Protein AF-A0A249T357-F1 (afdb_monomer)

Nearest PDB structures (foldseek):
  5eax-assembly2_B  TM=5.753E-01  e=3.289E+00  Mus musculus
  2w1t-assembly1_B  TM=4.086E-01  e=4.259E+00  Bacillus subtilis

Structure (mmCIF, N/CA/C/O backbone):
data_AF-A0A249T357-F1
#
_entry.id   AF-A0A249T357-F1
#
loop_
_atom_site.group_PDB
_atom_site.id
_atom_site.type_symbol
_atom_site.label_atom_id
_atom_site.label_alt_id
_atom_site.label_comp_id
_atom_site.label_asym_id
_atom_site.label_entity_id
_atom_site.label_seq_id
_atom_site.pdbx_PDB_ins_code
_atom_site.Cartn_x
_atom_site.Cartn_y
_atom_site.Cartn_z
_atom_site.occupancy
_atom_site.B_iso_or_equiv
_atom_site.auth_seq_id
_atom_site.auth_comp_id
_atom_site.auth_asym_id
_atom_site.auth_atom_id
_atom_site.pdbx_PDB_model_num
ATOM 1 N N . MET A 1 1 ? -25.445 -12.797 28.294 1.00 49.12 1 MET A N 1
ATOM 2 C CA . MET A 1 1 ? -25.804 -12.386 26.925 1.00 49.12 1 MET A CA 1
ATOM 3 C C . MET A 1 1 ? -24.503 -12.354 26.152 1.00 49.12 1 MET A C 1
ATOM 5 O O . MET A 1 1 ? -23.680 -11.485 26.416 1.00 49.12 1 MET A O 1
ATOM 9 N N . GLU A 1 2 ? -24.243 -13.391 25.362 1.00 60.53 2 GLU A N 1
ATOM 10 C CA . GLU A 1 2 ? -23.028 -13.465 24.556 1.00 60.53 2 GLU A CA 1
ATOM 11 C C . GLU A 1 2 ? -23.122 -12.348 23.523 1.00 60.53 2 GLU A C 1
ATOM 13 O O . GLU A 1 2 ? -24.042 -12.296 22.708 1.00 60.53 2 GLU A O 1
ATOM 18 N N . VAL A 1 3 ? -22.262 -11.352 23.672 1.00 62.50 3 VAL A N 1
ATOM 19 C CA . VAL A 1 3 ? -22.184 -10.269 22.710 1.00 62.50 3 VAL A CA 1
ATOM 20 C C . VAL A 1 3 ? -21.687 -10.898 21.416 1.00 62.50 3 VAL A C 1
ATOM 22 O O . VAL A 1 3 ? -20.577 -11.424 21.400 1.00 62.50 3 VAL A O 1
ATOM 25 N N . ASP A 1 4 ? -22.495 -10.842 20.358 1.00 84.38 4 ASP A N 1
ATOM 26 C CA . ASP A 1 4 ? -22.114 -11.346 19.040 1.00 84.38 4 ASP A CA 1
ATOM 27 C C . ASP A 1 4 ? -20.911 -10.546 18.514 1.00 84.38 4 ASP A C 1
ATOM 29 O O . ASP A 1 4 ? -21.035 -9.462 17.934 1.00 84.38 4 ASP A O 1
ATOM 33 N N . LEU A 1 5 ? -19.718 -11.075 18.787 1.00 87.88 5 LEU A N 1
ATOM 34 C CA . LEU A 1 5 ? -18.436 -10.477 18.442 1.00 87.88 5 LEU A CA 1
ATOM 35 C C . LEU A 1 5 ? -18.342 -10.225 16.934 1.00 87.88 5 LEU A C 1
ATOM 37 O O . LEU A 1 5 ? -17.744 -9.238 16.512 1.00 87.88 5 LEU A O 1
ATOM 41 N N . LYS A 1 6 ? -18.989 -11.069 16.123 1.00 88.81 6 LYS A N 1
ATOM 42 C CA . LYS A 1 6 ? -19.004 -10.943 14.667 1.00 88.81 6 LYS A CA 1
ATOM 43 C C . LYS A 1 6 ? -19.723 -9.673 14.226 1.00 88.81 6 LYS A C 1
ATOM 45 O O . LYS A 1 6 ? -19.202 -8.958 13.372 1.00 88.81 6 LYS A O 1
ATOM 50 N N . ASN A 1 7 ? -20.867 -9.353 14.831 1.00 87.75 7 ASN A N 1
ATOM 51 C CA . ASN A 1 7 ? -21.589 -8.118 14.514 1.00 87.75 7 ASN A CA 1
ATOM 52 C C . ASN A 1 7 ? -20.797 -6.883 14.938 1.00 87.75 7 ASN A C 1
ATOM 54 O O . ASN A 1 7 ? -20.728 -5.924 14.179 1.00 87.75 7 ASN A O 1
ATOM 58 N N . LYS A 1 8 ? -20.109 -6.931 16.085 1.00 86.31 8 LYS A N 1
ATOM 59 C CA . LYS A 1 8 ? -19.231 -5.830 16.510 1.00 86.31 8 LYS A CA 1
ATOM 60 C C . LYS A 1 8 ? -18.046 -5.612 15.574 1.00 86.31 8 LYS A C 1
ATOM 62 O O . LYS A 1 8 ? -17.737 -4.470 15.252 1.00 86.31 8 LYS A O 1
ATOM 67 N N . VAL A 1 9 ? -17.392 -6.686 15.129 1.00 84.62 9 VAL A N 1
ATOM 68 C CA . VAL A 1 9 ? -16.291 -6.598 14.154 1.00 84.62 9 VAL A CA 1
ATOM 69 C C . VAL A 1 9 ? -16.801 -6.050 12.825 1.00 84.62 9 VAL A C 1
ATOM 71 O O . VAL A 1 9 ? -16.159 -5.185 12.240 1.00 84.62 9 VAL A O 1
ATOM 74 N N . LYS A 1 10 ? -17.975 -6.499 12.371 1.00 84.12 10 LYS A N 1
ATOM 75 C CA . LYS A 1 10 ? -18.597 -6.000 11.143 1.00 84.12 10 LYS A CA 1
ATOM 76 C C . LYS A 1 10 ? -18.943 -4.512 11.237 1.00 84.12 10 LYS A C 1
ATOM 78 O O . LYS A 1 10 ? -18.520 -3.748 10.383 1.00 84.12 10 LYS A O 1
ATOM 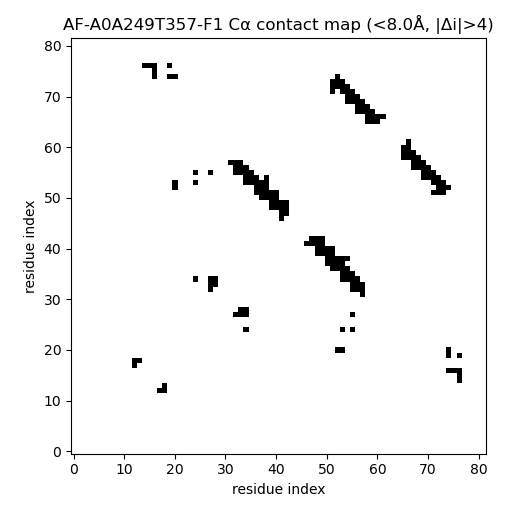83 N N . GLU A 1 11 ? -19.636 -4.085 12.291 1.00 83.69 11 GLU A N 1
ATOM 84 C CA . GLU A 1 11 ? -19.958 -2.669 12.512 1.00 83.69 11 GLU A CA 1
ATOM 85 C C . GLU A 1 11 ? -18.708 -1.794 12.627 1.00 83.69 11 GLU A C 1
ATOM 87 O O . GLU A 1 11 ? -18.729 -0.633 12.222 1.00 83.69 11 GLU A O 1
ATOM 92 N N . TRP A 1 12 ? -17.629 -2.330 13.205 1.00 80.81 12 TRP A N 1
ATOM 93 C CA . TRP A 1 12 ? -16.346 -1.643 13.256 1.00 80.81 12 TRP A CA 1
ATOM 94 C C . TRP A 1 12 ? -15.739 -1.502 11.856 1.00 80.81 12 TRP A C 1
ATOM 96 O O . TRP A 1 12 ? -15.382 -0.390 11.484 1.00 80.81 12 TRP A O 1
ATOM 106 N N . LEU A 1 13 ? -15.696 -2.574 11.058 1.00 77.88 13 LEU A N 1
ATOM 107 C CA . LEU A 1 13 ? -15.206 -2.536 9.674 1.00 77.88 13 LEU A CA 1
ATOM 108 C C . LEU A 1 13 ? -16.021 -1.585 8.788 1.00 77.88 13 LEU A C 1
ATOM 110 O O . LEU A 1 13 ? -15.440 -0.838 8.006 1.00 77.88 13 LEU A O 1
ATOM 114 N N . ASP A 1 14 ? -17.345 -1.572 8.940 1.00 76.50 14 ASP A N 1
ATOM 115 C CA . ASP A 1 14 ? -18.254 -0.755 8.126 1.00 76.50 14 ASP A CA 1
ATOM 116 C C . ASP A 1 14 ? -18.104 0.757 8.390 1.00 76.50 14 ASP A C 1
ATOM 118 O O . ASP A 1 14 ? -18.521 1.568 7.562 1.00 76.50 14 ASP A O 1
ATOM 122 N N . LYS A 1 15 ? -17.516 1.143 9.533 1.00 75.06 15 LYS A N 1
ATOM 123 C CA . LYS A 1 15 ? -17.280 2.540 9.944 1.00 75.06 15 LYS A CA 1
ATOM 124 C C . LYS A 1 15 ? -15.868 3.049 9.633 1.00 75.06 15 LYS A C 1
ATOM 126 O O . LYS A 1 15 ? -15.563 4.190 9.983 1.00 75.06 15 LYS A O 1
ATOM 131 N N . GLN A 1 16 ? -15.001 2.212 9.065 1.00 75.25 16 GLN A N 1
ATOM 132 C CA . GLN A 1 16 ? -13.603 2.544 8.787 1.00 75.25 16 GLN A CA 1
ATOM 133 C C . GLN A 1 16 ? -13.315 2.568 7.282 1.00 75.25 16 GLN A C 1
ATOM 135 O O . GLN A 1 16 ? -13.985 1.919 6.482 1.00 75.25 16 GLN A O 1
ATOM 140 N N . GLY A 1 17 ? -12.243 3.269 6.898 1.00 77.12 17 GLY A N 1
ATOM 141 C CA . GLY A 1 17 ? -11.698 3.239 5.533 1.00 77.12 17 GLY A CA 1
ATOM 142 C C . GLY A 1 17 ? -11.156 1.871 5.105 1.00 77.12 17 GLY A C 1
ATOM 143 O O . GLY A 1 17 ? -11.029 1.611 3.910 1.00 77.12 17 GLY A O 1
ATOM 144 N N . TYR A 1 18 ? -10.925 0.967 6.061 1.00 80.88 18 TYR A N 1
ATOM 145 C CA . TYR A 1 18 ? -10.192 -0.280 5.862 1.00 80.88 18 TYR A CA 1
ATOM 146 C C . TYR A 1 18 ? -10.713 -1.179 4.723 1.00 80.88 18 TYR A C 1
ATOM 148 O O . TYR A 1 18 ? -9.905 -1.623 3.906 1.00 80.88 18 TYR A O 1
ATOM 156 N N . PRO A 1 19 ? -12.030 -1.435 4.557 1.00 85.94 19 PRO A N 1
ATOM 157 C CA . PRO A 1 19 ? -12.500 -2.224 3.416 1.00 85.94 19 PRO A CA 1
ATOM 158 C C . PRO A 1 19 ? -12.185 -1.572 2.061 1.00 85.94 19 PRO A C 1
ATOM 160 O O . PRO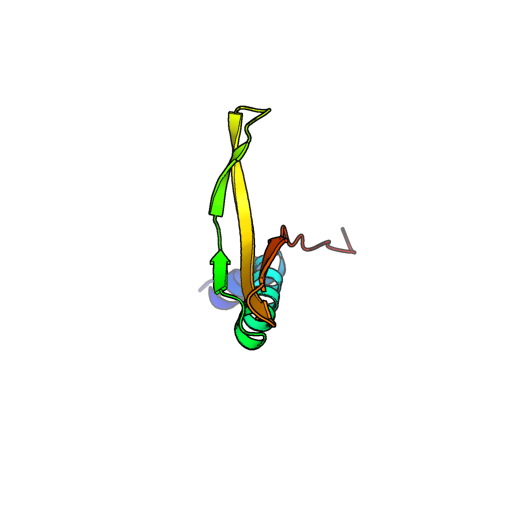 A 1 19 ? -11.841 -2.269 1.106 1.00 85.94 19 PRO A O 1
ATOM 163 N N . LEU A 1 20 ? -12.266 -0.238 1.974 1.00 86.00 20 LEU A N 1
ATOM 164 C CA . LEU A 1 20 ? -11.906 0.506 0.766 1.00 86.00 20 LEU A CA 1
ATOM 165 C C . LEU A 1 20 ? -10.396 0.439 0.515 1.00 86.00 20 LEU A C 1
ATOM 167 O O . LEU A 1 20 ? -9.983 0.219 -0.621 1.00 86.00 20 LEU A O 1
ATOM 171 N N . GLU A 1 21 ? -9.579 0.577 1.560 1.00 87.50 21 GLU A N 1
ATOM 172 C CA . GLU A 1 21 ? -8.122 0.423 1.474 1.00 87.50 21 GLU A CA 1
ATOM 173 C C . GLU A 1 21 ? -7.737 -0.952 0.919 1.00 87.50 21 GLU A C 1
ATOM 175 O O . GLU A 1 21 ? -6.919 -1.032 0.001 1.00 87.50 21 GLU A O 1
ATOM 180 N N . MET A 1 22 ? -8.361 -2.028 1.416 1.00 90.06 22 MET A N 1
ATOM 181 C CA . MET A 1 22 ? -8.103 -3.390 0.938 1.00 90.06 22 MET A CA 1
ATOM 182 C C . MET A 1 22 ? -8.548 -3.587 -0.513 1.00 90.06 22 MET A C 1
ATOM 184 O O . MET A 1 22 ? -7.823 -4.196 -1.299 1.00 90.06 22 MET A O 1
ATOM 188 N N . TYR A 1 23 ? -9.711 -3.051 -0.890 1.00 91.94 23 TYR A N 1
ATOM 189 C CA . TYR A 1 23 ? -10.199 -3.126 -2.269 1.00 91.94 23 TYR A CA 1
ATOM 190 C C . TYR A 1 23 ? -9.246 -2.428 -3.248 1.00 91.94 23 TYR A C 1
ATOM 192 O O . TYR A 1 23 ? -8.882 -2.982 -4.284 1.00 91.94 23 TYR A O 1
ATOM 200 N N . VAL A 1 24 ? -8.804 -1.217 -2.905 1.00 92.75 24 VAL A N 1
ATOM 201 C CA . VAL A 1 24 ? -7.879 -0.444 -3.739 1.00 92.75 24 VAL A CA 1
ATOM 202 C C . VAL A 1 24 ? -6.512 -1.131 -3.821 1.00 92.75 24 VAL A C 1
ATOM 204 O O . VAL A 1 24 ? -5.938 -1.223 -4.906 1.00 92.75 24 VAL A O 1
ATOM 207 N N . ALA A 1 25 ? -6.010 -1.663 -2.704 1.00 94.38 25 ALA A N 1
ATOM 208 C CA . ALA A 1 25 ? -4.772 -2.436 -2.658 1.00 94.38 25 ALA A CA 1
ATOM 209 C C . ALA A 1 25 ? -4.810 -3.644 -3.608 1.00 94.38 25 ALA A C 1
ATOM 211 O O . ALA A 1 25 ? -3.889 -3.816 -4.412 1.00 94.38 25 ALA A O 1
ATOM 212 N N . ALA A 1 26 ? -5.896 -4.422 -3.567 1.00 95.62 26 ALA A N 1
ATOM 213 C CA . ALA A 1 26 ? -6.100 -5.562 -4.455 1.00 95.62 26 ALA A CA 1
ATOM 214 C C . ALA A 1 26 ? -6.108 -5.136 -5.932 1.00 95.62 26 ALA A C 1
ATOM 216 O O . ALA A 1 26 ? -5.366 -5.699 -6.735 1.00 95.62 26 ALA A O 1
ATOM 217 N N . ALA A 1 27 ? -6.844 -4.075 -6.283 1.00 96.25 27 ALA A N 1
ATOM 218 C CA . ALA A 1 27 ? -6.904 -3.573 -7.658 1.00 96.25 27 ALA A CA 1
ATOM 219 C C . ALA A 1 27 ? -5.521 -3.155 -8.208 1.00 96.25 27 ALA A C 1
ATOM 221 O O . ALA A 1 27 ? -5.193 -3.409 -9.373 1.00 96.25 27 ALA A O 1
ATOM 222 N N . PHE A 1 28 ? -4.674 -2.544 -7.372 1.00 96.69 28 PHE A N 1
ATOM 223 C CA . PHE A 1 28 ? -3.296 -2.217 -7.749 1.00 96.69 28 PHE A CA 1
ATOM 224 C C . PHE A 1 28 ? -2.426 -3.463 -7.929 1.00 96.69 28 PHE A C 1
ATOM 226 O O . PHE A 1 28 ? -1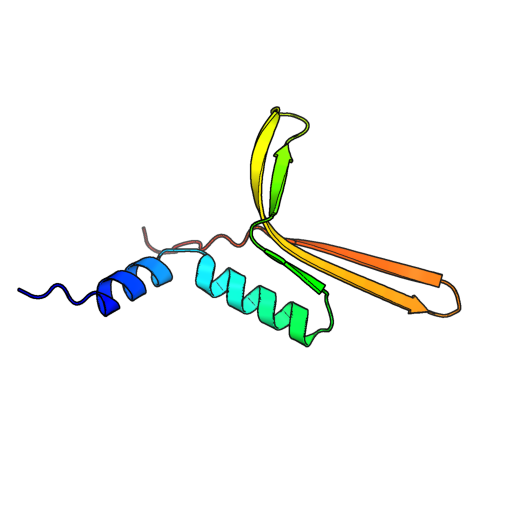.690 -3.547 -8.917 1.00 96.69 28 PHE A O 1
ATOM 233 N N . GLN A 1 29 ? -2.517 -4.429 -7.012 1.00 96.19 29 GLN A N 1
ATOM 234 C CA . GLN A 1 29 ? -1.785 -5.695 -7.115 1.00 96.19 29 GLN A CA 1
ATOM 235 C C . GLN A 1 29 ? -2.154 -6.460 -8.389 1.00 96.19 29 GLN A C 1
ATOM 237 O O . GLN A 1 29 ? -1.261 -6.879 -9.125 1.00 96.19 29 GLN A O 1
ATOM 242 N N . GLU A 1 30 ? -3.446 -6.569 -8.701 1.00 97.62 30 GLU A N 1
ATOM 243 C CA . GLU A 1 30 ? -3.952 -7.196 -9.931 1.00 97.62 30 GLU A CA 1
ATOM 244 C C . GLU A 1 30 ? -3.447 -6.481 -11.194 1.00 97.62 30 GLU A C 1
ATOM 246 O O . GLU A 1 30 ? -3.177 -7.112 -12.215 1.00 97.62 30 GLU A O 1
ATOM 251 N N . SER A 1 31 ? -3.216 -5.168 -11.108 1.00 96.19 31 SER A N 1
ATOM 252 C CA . SER A 1 31 ? -2.629 -4.353 -12.181 1.00 96.19 31 SER A CA 1
ATOM 253 C C . SER A 1 31 ? -1.091 -4.427 -12.248 1.00 96.19 31 SER A C 1
ATOM 255 O O . SER A 1 31 ? -0.452 -3.725 -13.046 1.00 96.19 31 SER A O 1
ATOM 257 N N . GLY A 1 32 ? -0.459 -5.258 -11.414 1.00 96.38 32 GLY A N 1
ATOM 258 C CA . GLY A 1 32 ? 0.987 -5.479 -11.375 1.00 96.38 32 GLY A CA 1
ATOM 259 C C . GLY A 1 32 ? 1.781 -4.382 -10.663 1.00 96.38 32 GLY A C 1
ATOM 260 O O . GLY A 1 32 ? 2.970 -4.217 -10.942 1.00 96.38 32 GLY A O 1
ATOM 261 N N . PHE A 1 33 ? 1.145 -3.600 -9.790 1.00 97.75 33 PHE A N 1
ATOM 262 C CA . PHE A 1 33 ? 1.857 -2.715 -8.871 1.00 97.75 33 PHE A CA 1
ATOM 263 C C . PHE A 1 33 ? 2.342 -3.506 -7.657 1.00 97.75 33 PHE A C 1
ATOM 265 O O . PHE A 1 33 ? 1.678 -4.417 -7.165 1.00 97.75 33 PHE A O 1
ATOM 272 N N . LYS A 1 34 ? 3.494 -3.109 -7.127 1.00 97.06 34 LYS A N 1
ATOM 273 C CA . LYS A 1 34 ? 3.921 -3.487 -5.783 1.00 97.06 34 LYS A CA 1
ATOM 274 C C . LYS A 1 34 ? 3.292 -2.514 -4.793 1.00 97.06 34 LYS A C 1
ATOM 276 O O . LYS A 1 34 ? 3.281 -1.309 -5.042 1.00 97.06 34 LYS A O 1
ATOM 281 N N . ILE A 1 35 ? 2.798 -3.022 -3.672 1.00 96.50 35 ILE A N 1
ATOM 282 C CA . ILE A 1 35 ? 2.114 -2.201 -2.671 1.00 96.50 35 ILE A CA 1
ATOM 283 C C . ILE A 1 35 ? 2.806 -2.267 -1.309 1.00 96.50 35 ILE A C 1
ATOM 285 O O . ILE A 1 35 ? 3.434 -3.271 -0.976 1.00 96.50 35 ILE A O 1
ATOM 289 N N . ALA A 1 36 ? 2.666 -1.200 -0.530 1.00 94.62 36 ALA A N 1
ATOM 290 C CA . ALA A 1 36 ? 2.960 -1.144 0.896 1.00 94.62 36 ALA A CA 1
ATOM 291 C C . ALA A 1 36 ? 1.781 -0.467 1.607 1.00 94.62 36 ALA A C 1
ATOM 293 O O . ALA A 1 36 ? 1.258 0.528 1.109 1.00 94.62 36 ALA A O 1
ATOM 294 N N . GLN A 1 37 ? 1.356 -1.016 2.740 1.00 93.12 37 GLN A N 1
ATOM 295 C CA . GLN A 1 37 ? 0.209 -0.543 3.521 1.00 93.12 37 GLN A CA 1
ATOM 296 C C . GLN A 1 37 ? 0.670 -0.066 4.896 1.00 93.12 37 GLN A C 1
ATOM 298 O O . GLN A 1 37 ? 1.704 -0.539 5.375 1.00 93.12 37 GLN A O 1
ATOM 303 N N . SER A 1 38 ? -0.084 0.846 5.512 1.00 91.62 38 SER A N 1
ATOM 304 C CA . SER A 1 38 ? 0.209 1.394 6.848 1.00 91.62 38 SER A CA 1
ATOM 305 C C . SER A 1 38 ? 1.655 1.884 6.989 1.00 91.62 38 SER A C 1
ATOM 307 O O .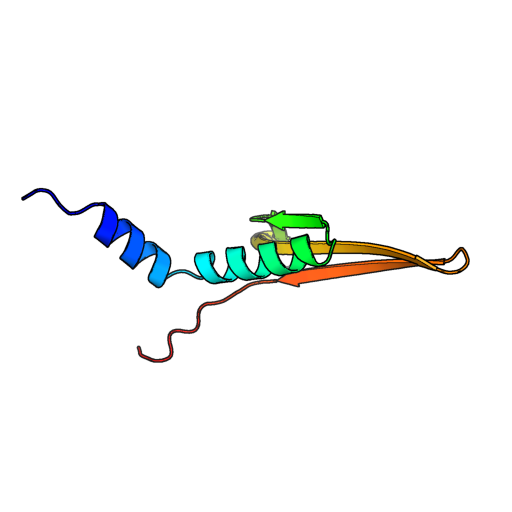 SER A 1 38 ? 2.393 1.529 7.912 1.00 91.62 38 SER A O 1
ATOM 309 N N . VAL A 1 39 ? 2.102 2.675 6.012 1.00 92.94 39 VAL A N 1
ATOM 310 C CA . VAL A 1 39 ? 3.475 3.182 5.969 1.00 92.94 39 VAL A CA 1
ATOM 311 C C . VAL A 1 39 ? 3.575 4.420 6.848 1.00 92.94 39 VAL A C 1
ATOM 313 O O . VAL A 1 39 ? 2.978 5.456 6.560 1.00 92.94 39 VAL A O 1
ATOM 316 N N . MET A 1 40 ? 4.377 4.333 7.904 1.00 93.25 40 MET A N 1
ATOM 317 C CA . MET A 1 40 ? 4.669 5.476 8.763 1.00 93.25 40 MET A CA 1
ATOM 318 C C . MET A 1 40 ? 5.746 6.361 8.142 1.00 93.25 40 MET A C 1
ATOM 320 O O . MET A 1 40 ? 6.807 5.882 7.738 1.00 93.25 40 MET A O 1
ATOM 324 N N . TYR A 1 41 ? 5.509 7.668 8.136 1.00 90.94 41 TYR A N 1
ATOM 325 C CA . TYR A 1 41 ? 6.520 8.662 7.800 1.00 90.94 41 TYR A CA 1
ATOM 326 C C . TYR A 1 41 ? 6.475 9.828 8.782 1.00 90.94 41 TYR A C 1
ATOM 328 O O . TYR A 1 41 ? 5.466 10.085 9.438 1.00 90.94 41 TYR A O 1
ATOM 336 N N . VAL A 1 42 ? 7.591 10.539 8.902 1.00 92.81 42 VAL A N 1
ATOM 337 C CA . VAL A 1 42 ? 7.637 11.789 9.658 1.00 92.81 42 VAL A CA 1
ATOM 338 C C . VAL A 1 42 ? 7.422 12.921 8.672 1.00 92.81 42 VAL A C 1
ATOM 340 O O . VAL A 1 42 ? 8.208 13.086 7.740 1.00 92.81 42 VAL A O 1
ATOM 343 N N . ASP A 1 43 ? 6.355 13.684 8.882 1.00 90.75 43 ASP A N 1
ATOM 344 C CA . ASP A 1 43 ? 6.077 14.886 8.107 1.00 90.75 43 ASP A CA 1
ATOM 345 C C . ASP A 1 43 ? 7.265 15.859 8.256 1.00 90.75 43 ASP A C 1
ATOM 347 O O . ASP A 1 43 ? 7.600 16.250 9.382 1.00 90.75 43 ASP A O 1
ATOM 351 N N . PRO A 1 44 ? 7.962 16.214 7.162 1.00 91.44 44 PRO A N 1
ATOM 352 C CA . PRO A 1 44 ? 9.158 17.038 7.245 1.00 91.44 44 PRO A CA 1
ATOM 353 C C . PRO A 1 44 ? 8.862 18.461 7.728 1.00 91.44 44 PRO A C 1
ATOM 355 O O . PRO A 1 44 ? 9.772 19.073 8.293 1.00 91.44 44 PRO A O 1
ATOM 358 N N . ASP A 1 45 ? 7.632 18.953 7.572 1.00 94.69 45 ASP A N 1
ATOM 359 C CA . ASP A 1 45 ? 7.246 20.314 7.939 1.00 94.69 45 ASP A CA 1
ATOM 360 C C . ASP A 1 45 ? 6.828 20.382 9.409 1.00 94.69 45 ASP A C 1
ATOM 362 O O . ASP A 1 45 ? 7.374 21.168 10.185 1.00 94.69 45 ASP A O 1
ATOM 366 N N . SER A 1 46 ? 5.903 19.515 9.829 1.00 94.25 46 SER A N 1
ATOM 367 C CA . SER A 1 46 ? 5.385 19.519 11.205 1.00 94.25 46 SER A CA 1
ATOM 368 C C . SER A 1 46 ? 6.210 18.686 12.190 1.00 94.25 46 SER A C 1
ATOM 370 O O . SER A 1 46 ? 5.998 18.790 13.397 1.00 94.25 46 SER A O 1
ATOM 372 N N . LYS A 1 47 ? 7.118 17.830 11.701 1.00 94.19 47 LYS A N 1
ATOM 373 C CA . LYS A 1 47 ? 7.861 16.817 12.480 1.00 94.19 47 LYS A CA 1
ATOM 374 C C . LYS A 1 47 ? 6.974 15.796 13.199 1.00 94.19 47 LYS A C 1
ATOM 376 O O . LYS A 1 47 ? 7.441 15.089 14.090 1.00 94.19 47 LYS A O 1
ATOM 381 N N . THR A 1 48 ? 5.706 15.682 12.809 1.00 94.31 48 THR A N 1
ATOM 382 C CA . THR A 1 48 ? 4.768 14.722 13.403 1.00 94.31 48 THR A CA 1
ATOM 383 C C . THR A 1 48 ? 4.745 13.414 12.612 1.00 94.31 48 THR A C 1
ATOM 385 O O . THR A 1 48 ? 4.694 13.471 11.379 1.00 94.31 48 THR A O 1
ATOM 388 N N . PRO A 1 49 ? 4.708 12.243 13.274 1.00 92.31 49 PRO A N 1
ATOM 389 C CA . PRO A 1 49 ? 4.432 10.981 12.598 1.00 92.31 49 PRO A CA 1
ATOM 390 C C . PRO A 1 49 ? 3.057 11.011 11.928 1.00 92.31 49 PRO A C 1
ATOM 392 O O . PRO A 1 49 ? 2.075 11.458 12.525 1.00 92.31 49 PRO A O 1
ATOM 395 N N . ARG A 1 50 ? 2.991 10.524 10.695 1.00 91.50 50 ARG A N 1
ATOM 396 C CA . ARG A 1 50 ? 1.761 10.318 9.936 1.00 91.50 50 ARG A CA 1
ATOM 397 C C . ARG A 1 50 ? 1.778 8.931 9.319 1.00 91.50 50 ARG A C 1
ATOM 399 O O . ARG A 1 50 ? 2.839 8.399 8.993 1.00 91.50 50 ARG A O 1
ATOM 406 N N . GLU A 1 51 ? 0.589 8.381 9.151 1.00 91.00 51 GLU A N 1
ATOM 407 C CA . GLU A 1 51 ? 0.372 7.122 8.457 1.00 91.00 51 GLU A CA 1
ATOM 408 C C . GLU A 1 51 ? -0.107 7.401 7.035 1.00 91.00 51 GLU A C 1
ATOM 410 O O . GLU A 1 51 ? -0.947 8.275 6.807 1.00 91.00 51 GLU A O 1
ATOM 415 N N . VAL A 1 52 ? 0.470 6.675 6.086 1.00 91.56 52 VAL A N 1
ATOM 416 C CA . VAL A 1 52 ? -0.039 6.522 4.729 1.00 91.56 52 VAL A CA 1
ATOM 417 C C . VAL A 1 52 ? -0.737 5.175 4.649 1.00 91.56 52 VAL A C 1
ATOM 419 O O . VAL A 1 52 ? -0.096 4.139 4.841 1.00 91.56 52 VAL A O 1
ATOM 422 N N . ASP A 1 53 ? -2.015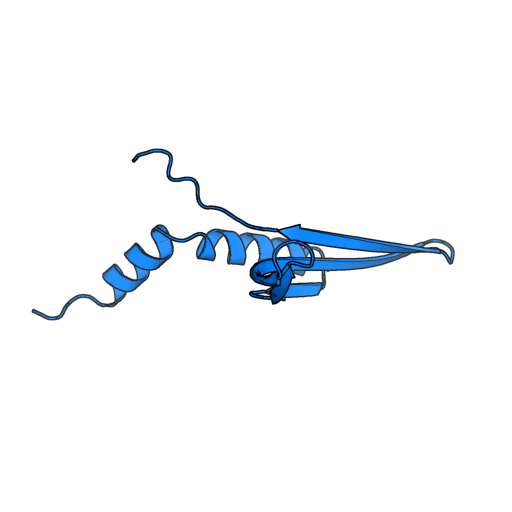 5.194 4.293 1.00 91.31 53 ASP A N 1
ATOM 423 C CA . ASP A 1 53 ? -2.830 3.981 4.239 1.00 91.31 53 ASP A CA 1
ATOM 424 C C . ASP A 1 53 ? -2.309 3.014 3.159 1.00 91.31 53 ASP A C 1
ATOM 426 O O . ASP A 1 53 ? -2.163 1.813 3.398 1.00 91.31 53 ASP A O 1
ATOM 430 N N . LEU A 1 54 ? -1.963 3.537 1.971 1.00 93.81 54 LEU A N 1
ATOM 431 C CA . LEU A 1 54 ? -1.459 2.735 0.853 1.00 93.81 54 LEU A CA 1
ATOM 432 C C . LEU A 1 54 ? -0.467 3.501 -0.037 1.00 93.81 54 LEU A C 1
ATOM 434 O O . LEU A 1 54 ? -0.738 4.604 -0.515 1.00 93.81 54 LEU A O 1
ATOM 438 N N . VAL A 1 55 ? 0.655 2.856 -0.349 1.00 95.75 55 VAL A N 1
ATOM 439 C CA . VAL A 1 55 ? 1.596 3.249 -1.404 1.00 95.75 55 VAL A CA 1
ATOM 440 C C . VAL A 1 55 ? 1.617 2.160 -2.468 1.00 95.75 55 VAL A C 1
ATOM 442 O O . VAL A 1 55 ? 1.971 1.020 -2.177 1.00 95.75 55 VAL A O 1
ATOM 445 N N . ALA A 1 56 ? 1.292 2.505 -3.711 1.00 96.69 56 ALA A N 1
ATOM 446 C CA . ALA A 1 56 ? 1.425 1.623 -4.867 1.00 96.69 56 ALA A CA 1
ATOM 447 C C . ALA A 1 56 ? 2.542 2.133 -5.782 1.00 96.69 56 ALA A C 1
ATOM 449 O O . ALA A 1 56 ? 2.569 3.309 -6.143 1.00 96.69 56 ALA A O 1
ATOM 450 N N . HIS A 1 57 ? 3.461 1.257 -6.184 1.00 97.56 57 HIS A N 1
ATOM 451 C CA . HIS A 1 57 ? 4.538 1.605 -7.102 1.00 97.56 57 HIS A CA 1
ATOM 452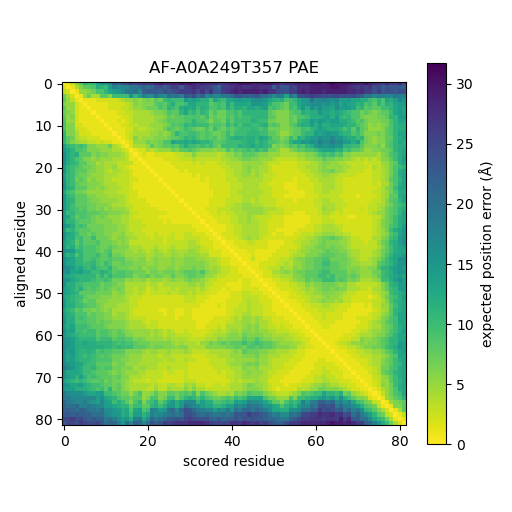 C C . HIS A 1 57 ? 4.709 0.576 -8.215 1.00 97.56 57 HIS A C 1
ATOM 454 O O . HIS A 1 57 ? 4.567 -0.632 -8.014 1.00 97.56 57 HIS A O 1
ATOM 460 N N . LYS A 1 58 ? 5.036 1.062 -9.409 1.00 97.38 58 LYS A N 1
ATOM 461 C CA . LYS A 1 58 ? 5.323 0.230 -10.575 1.00 97.38 58 LYS A CA 1
ATOM 462 C C . LYS A 1 58 ? 6.365 0.914 -11.436 1.00 97.38 58 LYS A C 1
ATOM 464 O O . LYS A 1 58 ? 6.226 2.088 -11.759 1.00 97.38 58 LYS A O 1
AT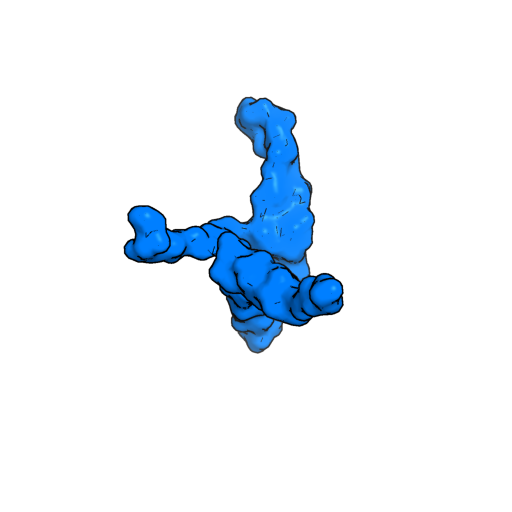OM 469 N N . THR A 1 59 ? 7.371 0.160 -11.844 1.00 97.38 59 THR A N 1
ATOM 470 C CA . THR A 1 59 ? 8.352 0.607 -12.830 1.00 97.38 59 THR A CA 1
ATOM 471 C C . THR A 1 59 ? 8.159 -0.217 -14.088 1.00 97.38 59 THR A C 1
ATOM 473 O O . THR A 1 59 ? 8.069 -1.442 -14.016 1.00 97.38 59 THR A O 1
ATOM 476 N N . ILE A 1 60 ? 8.068 0.458 -15.226 1.00 96.38 60 ILE A N 1
ATOM 477 C CA . ILE A 1 60 ? 8.031 -0.163 -16.546 1.00 96.38 60 ILE A CA 1
ATOM 478 C C . ILE A 1 60 ? 9.265 0.270 -17.329 1.00 96.38 60 ILE A C 1
ATOM 480 O O . ILE A 1 60 ? 9.740 1.395 -17.176 1.00 96.38 60 ILE A O 1
ATOM 484 N N . GLU A 1 61 ? 9.783 -0.627 -18.153 1.00 96.88 61 GLU A 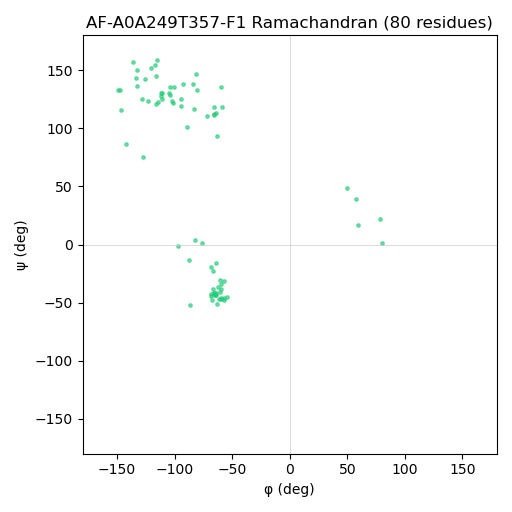N 1
ATOM 485 C CA . GLU A 1 61 ? 10.841 -0.333 -19.114 1.00 96.88 61 GLU A CA 1
ATOM 486 C C . GLU A 1 61 ? 10.213 -0.242 -20.506 1.00 96.88 61 GLU A C 1
ATOM 488 O O . GLU A 1 61 ? 9.334 -1.034 -20.857 1.00 96.88 61 GLU A O 1
ATOM 493 N N . HIS A 1 62 ? 10.609 0.774 -21.268 1.00 95.56 62 HIS A N 1
ATOM 494 C CA . HIS A 1 62 ? 10.194 0.952 -22.647 1.00 95.56 62 HIS A CA 1
ATOM 495 C C . HIS A 1 62 ? 11.321 1.590 -23.464 1.00 95.56 62 HIS A C 1
ATOM 497 O O . HIS A 1 62 ? 11.680 2.747 -23.246 1.00 95.56 62 HIS A O 1
ATOM 503 N N . SER A 1 63 ? 11.846 0.855 -24.447 1.00 96.69 63 SER A N 1
ATOM 504 C CA . SER A 1 63 ? 12.898 1.322 -25.366 1.00 96.69 63 SER A CA 1
ATOM 505 C C . SER A 1 63 ? 14.183 1.790 -24.661 1.00 96.69 63 SER A C 1
ATOM 507 O O . SER A 1 63 ? 14.794 2.784 -25.047 1.00 96.69 63 SER A O 1
ATOM 509 N N . GLY A 1 64 ? 14.589 1.092 -23.601 1.00 96.38 64 GLY A N 1
ATOM 510 C CA . GLY A 1 64 ? 15.744 1.422 -22.766 1.00 96.38 64 GLY A CA 1
ATOM 511 C C . GLY A 1 64 ? 15.483 2.522 -21.732 1.00 96.38 64 GLY A C 1
ATOM 512 O O . GLY A 1 64 ? 16.394 2.878 -20.985 1.00 96.38 64 GLY A O 1
ATOM 513 N N . VAL A 1 65 ? 14.260 3.059 -21.663 1.00 97.12 65 VAL A N 1
ATOM 514 C CA . VAL A 1 65 ? 13.859 4.099 -20.707 1.00 97.12 65 VAL A CA 1
ATOM 515 C C . VAL A 1 65 ? 13.002 3.488 -19.605 1.00 97.12 65 VAL A C 1
ATOM 517 O O . VAL A 1 65 ? 12.016 2.805 -19.873 1.00 97.12 65 VAL A O 1
ATOM 520 N N . TYR A 1 66 ? 13.348 3.773 -18.351 1.00 96.56 66 TYR A N 1
ATOM 521 C CA . TYR A 1 66 ? 12.568 3.352 -17.190 1.00 96.56 66 TYR A CA 1
ATOM 522 C C . TYR A 1 66 ? 11.599 4.455 -16.766 1.00 96.56 66 TYR A C 1
ATOM 524 O O . TYR A 1 66 ? 12.009 5.579 -16.480 1.00 96.56 66 TYR A O 1
ATOM 532 N N . ILE A 1 67 ? 10.315 4.117 -16.672 1.00 96.00 67 ILE A N 1
ATOM 533 C CA . ILE A 1 67 ? 9.256 5.003 -16.186 1.00 96.00 67 ILE A CA 1
ATOM 534 C C . ILE A 1 67 ? 8.728 4.421 -14.881 1.00 96.00 67 ILE A C 1
ATOM 536 O O . ILE A 1 67 ? 8.278 3.277 -14.841 1.00 96.00 67 ILE A O 1
ATOM 540 N N . SER A 1 68 ? 8.788 5.207 -13.807 1.00 96.00 68 SER A N 1
ATOM 541 C CA . SER A 1 68 ? 8.305 4.796 -12.488 1.00 96.00 68 SER A CA 1
ATOM 542 C C . SER A 1 68 ? 7.071 5.590 -12.090 1.00 96.00 68 SER A C 1
ATOM 544 O O . SER A 1 68 ? 7.080 6.817 -12.095 1.00 96.00 68 SER A O 1
ATOM 546 N N . PHE A 1 69 ? 6.025 4.869 -11.709 1.00 95.06 69 PHE A N 1
ATOM 547 C CA . PHE A 1 69 ? 4.800 5.396 -11.134 1.00 95.06 69 PHE A CA 1
ATOM 548 C C . PHE A 1 69 ? 4.814 5.115 -9.637 1.00 95.06 69 PHE A C 1
ATOM 550 O O . PHE A 1 69 ? 5.021 3.971 -9.229 1.00 95.06 69 PHE A O 1
ATOM 557 N N . ALA A 1 70 ? 4.570 6.145 -8.833 1.00 95.06 70 ALA A N 1
ATOM 558 C CA . ALA A 1 70 ? 4.327 6.027 -7.404 1.00 95.06 70 ALA A CA 1
ATOM 559 C C . ALA A 1 70 ? 3.030 6.769 -7.080 1.00 95.06 70 ALA A C 1
ATOM 561 O O . ALA A 1 70 ? 2.871 7.936 -7.435 1.00 95.06 70 ALA A O 1
ATOM 562 N N . ILE A 1 71 ? 2.097 6.072 -6.442 1.00 93.12 71 ILE A N 1
ATOM 563 C CA . ILE A 1 71 ? 0.783 6.586 -6.073 1.00 93.12 71 ILE A CA 1
ATOM 564 C C . ILE A 1 71 ? 0.645 6.411 -4.565 1.00 93.12 71 ILE A C 1
ATOM 566 O O . ILE A 1 71 ? 0.797 5.308 -4.042 1.00 93.12 71 ILE A O 1
ATOM 570 N N . VAL A 1 72 ? 0.378 7.517 -3.879 1.00 91.88 72 VAL A N 1
ATOM 571 C CA . VAL A 1 72 ? 0.195 7.583 -2.428 1.00 91.88 72 VAL A CA 1
ATOM 572 C C . VAL A 1 72 ? -1.268 7.895 -2.170 1.00 91.88 72 VAL A C 1
ATOM 574 O O . VAL A 1 72 ? -1.795 8.866 -2.715 1.00 91.88 72 VAL A O 1
ATOM 577 N N . LEU A 1 73 ? -1.935 7.060 -1.381 1.00 88.00 73 LEU A N 1
ATOM 578 C CA . LEU A 1 73 ? -3.371 7.143 -1.156 1.00 88.00 73 LEU A CA 1
ATOM 579 C C . LEU A 1 73 ? -3.685 7.230 0.328 1.00 88.00 73 LEU A C 1
ATOM 581 O O . LEU A 1 73 ? -3.067 6.556 1.149 1.00 88.00 73 LEU A O 1
ATOM 585 N N . PHE A 1 74 ? -4.704 8.039 0.612 1.00 85.50 74 PHE A N 1
ATOM 586 C CA . PHE A 1 74 ? -5.305 8.192 1.931 1.00 85.50 74 PHE A CA 1
ATOM 587 C C . PHE A 1 74 ? -6.823 7.980 1.818 1.00 85.50 74 PHE A C 1
ATOM 589 O O . PHE A 1 74 ? -7.570 8.966 1.720 1.00 85.50 74 PHE A O 1
ATOM 596 N N . PRO A 1 75 ? -7.311 6.735 1.667 1.00 74.25 75 PRO A N 1
ATOM 597 C CA . PRO A 1 75 ? -8.726 6.470 1.475 1.00 74.25 75 PRO A CA 1
ATOM 598 C C . PRO A 1 75 ? -9.514 6.902 2.709 1.00 74.25 75 PRO A C 1
ATOM 600 O O . PRO A 1 75 ? -9.422 6.322 3.782 1.00 74.25 75 PRO A O 1
ATOM 603 N N . LYS A 1 76 ? -10.351 7.925 2.550 1.00 72.44 76 LYS A N 1
ATOM 604 C CA . LYS A 1 76 ? -11.294 8.325 3.594 1.00 72.44 76 LYS A CA 1
ATOM 605 C C . LYS A 1 76 ? -12.679 7.815 3.244 1.00 72.44 76 LYS A C 1
ATOM 607 O O . LYS A 1 76 ? -13.218 8.157 2.191 1.00 72.44 76 LYS A O 1
ATOM 612 N N . GLN A 1 77 ? -13.284 7.045 4.144 1.00 64.00 77 GLN A N 1
ATOM 613 C CA . GLN A 1 77 ? -14.710 6.762 4.057 1.00 64.00 77 GLN A CA 1
ATOM 614 C C . GLN A 1 77 ? -15.476 8.039 4.431 1.00 64.00 77 GLN A C 1
ATOM 616 O O . GLN A 1 77 ? -15.443 8.494 5.573 1.00 64.00 77 GLN A O 1
ATOM 621 N N . ILE A 1 78 ? -16.142 8.657 3.455 1.00 59.16 78 ILE A N 1
ATOM 622 C CA . ILE A 1 78 ? -17.018 9.805 3.703 1.00 59.16 78 ILE A CA 1
ATOM 623 C C . ILE A 1 78 ? -18.412 9.247 3.990 1.00 59.16 78 ILE A C 1
ATOM 625 O O . ILE A 1 78 ? -19.131 8.861 3.067 1.00 59.16 78 ILE A O 1
ATOM 629 N N . ASN A 1 79 ? -18.804 9.191 5.264 1.00 54.97 79 ASN A N 1
ATOM 630 C CA . ASN A 1 79 ? -20.187 8.887 5.619 1.00 54.97 79 ASN A CA 1
ATOM 631 C C . ASN A 1 79 ? -21.087 10.028 5.131 1.00 54.97 79 ASN A C 1
ATOM 633 O O . ASN A 1 79 ? -21.008 11.150 5.621 1.00 54.97 79 ASN A O 1
ATOM 637 N N . LYS A 1 80 ? -21.941 9.741 4.141 1.00 44.19 80 LYS A N 1
ATOM 638 C CA . LYS A 1 80 ? -22.893 10.706 3.560 1.00 44.19 80 LYS A CA 1
ATOM 639 C C . LYS A 1 80 ? -24.126 10.984 4.431 1.00 44.19 80 LYS A C 1
ATOM 641 O O . LYS A 1 80 ? -24.977 11.762 4.019 1.00 44.19 80 LYS A O 1
ATOM 646 N N . TYR A 1 81 ? -24.217 10.378 5.612 1.00 45.91 81 TYR A N 1
ATOM 647 C CA . TYR A 1 81 ? -25.338 10.541 6.534 1.00 45.91 81 TYR A CA 1
ATOM 648 C C . TYR A 1 81 ? -24.801 10.560 7.970 1.00 45.91 81 TYR A C 1
ATOM 650 O O . TYR A 1 81 ? -24.686 9.516 8.609 1.00 45.91 81 TYR A O 1
ATOM 658 N N . ALA A 1 82 ? -24.403 11.744 8.431 1.00 40.47 82 ALA A N 1
ATOM 659 C CA . ALA A 1 82 ? -24.181 12.072 9.835 1.00 40.47 82 ALA A CA 1
ATOM 660 C C . ALA A 1 82 ? -25.067 13.271 10.179 1.00 40.47 82 ALA A C 1
ATOM 662 O O . ALA A 1 82 ? -25.197 14.152 9.295 1.00 40.47 82 ALA A O 1
#

Foldseek 3Di:
DPDPVVVVVVVVVVQFLVVVLVVVVVVLVVVVWDKDAQDWDQDPPVRDIDTFGMWTKDWDDDPNDIDIDIDTDDRDDDDPDD

Radius of gyration: 17.48 Å; Cα contacts (8 Å, |Δi|>4): 97; chains: 1; bounding box: 42×34×52 Å

Secondary structure (DSSP, 8-state):
----HHHHHHHHHHTSSHHHHHHH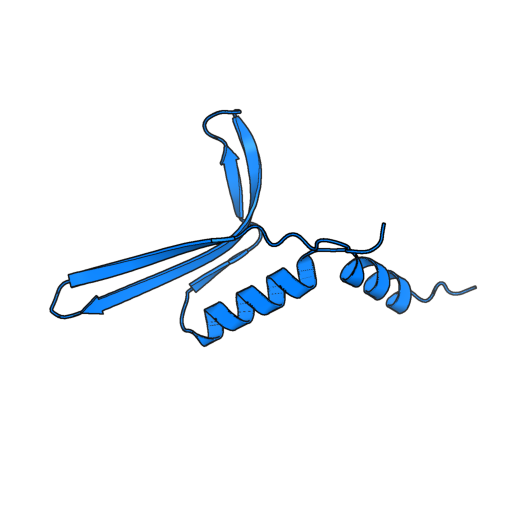HHHHHHTT-EEEEEEEEE-TTT--EEEEEEEEEEEEEETTEEEEEEEEE------S--

Mean predicted aligned error: 7.13 Å

pLDDT: mean 86.77, std 13.52, range [40.47, 97.75]

Sequence (82 aa):
MEVDLKNKVKEWLDKQGYPLEMYVAAAFQESGFKIAQSVMYVDPDSKTPREVDLVAHKTIEHSGVYISFAIVLFPKQINKYA

Solvent-accessible surface area (backbone atoms only — not comparable to full-atom values): 5064 Å² total; per-residue (Å²): 131,85,74,62,59,65,59,54,53,47,58,52,49,74,75,43,30,59,64,58,46,52,52,52,51,49,57,39,44,78,72,65,29,50,75,48,63,70,45,76,44,65,39,87,86,81,68,43,80,44,75,36,54,35,39,39,36,39,75,47,77,56,96,92,41,79,49,74,50,77,48,79,41,76,69,72,67,75,76,92,79,126